Protein AF-A0A1V4MQP9-F1 (afdb_monomer_lite)

Secondary structure (DSSP, 8-state):
-HHHHHHHHHHHHHHHHHHHH-HHHHHHHHHHHHHS-HHHHHHHHHHHHHHHHHHHHHHH-

pLDDT: mean 89.79, std 7.34,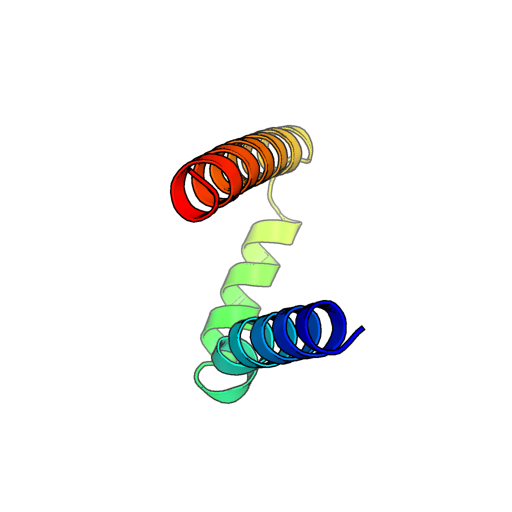 range [54.88, 96.5]

Radius of gyration: 14.9 Å; chains: 1; bounding box: 32×25×39 Å

Structure (mmCIF, N/CA/C/O backbone):
data_AF-A0A1V4MQP9-F1
#
_entry.id   AF-A0A1V4MQP9-F1
#
loop_
_atom_site.group_PDB
_atom_site.id
_atom_site.type_symbol
_atom_site.label_atom_id
_atom_site.label_alt_id
_atom_site.label_comp_id
_atom_site.label_asym_id
_atom_site.label_entity_id
_atom_site.label_seq_id
_atom_site.pdbx_PDB_ins_code
_atom_site.Cartn_x
_atom_site.Cartn_y
_atom_site.Cartn_z
_atom_site.occupancy
_atom_site.B_iso_or_equiv
_atom_site.auth_seq_id
_atom_site.auth_comp_id
_atom_site.auth_asym_id
_atom_site.auth_atom_id
_atom_site.pdbx_PDB_model_num
ATOM 1 N N . MET A 1 1 ? -3.177 3.321 24.086 1.00 60.28 1 MET A N 1
ATOM 2 C CA . MET A 1 1 ? -1.776 3.174 23.618 1.00 60.28 1 MET A CA 1
ATOM 3 C C . MET A 1 1 ? -1.467 1.792 23.043 1.00 60.28 1 MET A C 1
ATOM 5 O O . MET A 1 1 ? -0.886 1.745 21.970 1.00 60.28 1 MET A O 1
ATOM 9 N N . LYS A 1 2 ? -1.893 0.683 23.675 1.00 71.50 2 LYS A N 1
ATOM 10 C CA . LYS A 1 2 ? -1.631 -0.687 23.176 1.00 71.50 2 LYS A CA 1
ATOM 11 C C . LYS A 1 2 ? -2.124 -0.938 21.737 1.00 71.50 2 LYS A C 1
ATOM 13 O O . LYS A 1 2 ? -1.359 -1.402 20.909 1.00 71.50 2 LYS A O 1
ATOM 18 N N . LEU A 1 3 ? -3.359 -0.533 21.427 1.00 79.62 3 LEU A N 1
ATOM 19 C CA . LEU A 1 3 ? -3.977 -0.717 20.102 1.00 79.62 3 LEU A CA 1
ATOM 20 C C . LEU A 1 3 ? -3.238 0.021 18.974 1.00 79.62 3 LEU A C 1
ATOM 22 O O . LEU A 1 3 ? -3.092 -0.508 17.880 1.00 79.62 3 LEU A O 1
ATOM 26 N N . LEU A 1 4 ? -2.726 1.220 19.261 1.00 82.81 4 LEU A N 1
ATOM 27 C CA . LEU A 1 4 ? -2.025 2.053 18.282 1.00 82.81 4 LEU A CA 1
ATOM 28 C C . LEU A 1 4 ? -0.682 1.414 17.891 1.00 82.81 4 LEU A C 1
ATOM 30 O O . LEU A 1 4 ? -0.389 1.278 16.707 1.00 82.81 4 LEU A O 1
ATOM 34 N N . LEU A 1 5 ? 0.078 0.924 18.880 1.00 87.12 5 LEU A N 1
ATOM 35 C CA . LEU A 1 5 ? 1.307 0.163 18.633 1.00 87.12 5 LEU A CA 1
ATOM 36 C C . LEU A 1 5 ? 1.040 -1.144 17.873 1.00 87.12 5 LEU A C 1
ATOM 38 O O . LEU A 1 5 ? 1.782 -1.467 16.951 1.00 87.12 5 LEU A O 1
ATOM 42 N N . SER A 1 6 ? -0.018 -1.881 18.227 1.00 88.50 6 SER A N 1
ATOM 43 C CA . SER A 1 6 ? -0.370 -3.132 17.544 1.00 88.50 6 SER A CA 1
ATOM 44 C C . SER A 1 6 ? -0.745 -2.919 16.077 1.00 88.50 6 SER A C 1
ATOM 46 O O . SER A 1 6 ? -0.294 -3.681 15.227 1.00 88.50 6 SER A O 1
ATOM 48 N N . VAL A 1 7 ? -1.521 -1.876 15.761 1.00 89.69 7 VAL A N 1
ATOM 49 C CA . VAL A 1 7 ? -1.900 -1.557 14.375 1.00 89.69 7 VAL A CA 1
ATOM 50 C C . VAL A 1 7 ? -0.679 -1.133 13.559 1.00 89.69 7 VAL A C 1
ATOM 52 O O . VAL A 1 7 ? -0.500 -1.625 12.450 1.00 89.69 7 VAL A O 1
ATOM 55 N N . ILE A 1 8 ? 0.202 -0.295 14.117 1.00 90.81 8 ILE A N 1
ATOM 56 C CA . ILE A 1 8 ? 1.459 0.080 13.450 1.00 90.81 8 ILE A CA 1
ATOM 57 C C . ILE A 1 8 ? 2.324 -1.161 13.192 1.00 90.81 8 ILE A C 1
ATOM 59 O O . ILE A 1 8 ? 2.813 -1.344 12.080 1.00 90.81 8 ILE A O 1
ATOM 63 N N . GLY A 1 9 ? 2.480 -2.039 14.188 1.00 91.81 9 GLY A N 1
ATOM 64 C CA . GLY A 1 9 ? 3.250 -3.275 14.041 1.00 91.81 9 GLY A CA 1
ATOM 65 C C . GLY A 1 9 ? 2.685 -4.199 12.960 1.00 91.81 9 GLY A C 1
ATOM 66 O O . GLY A 1 9 ? 3.438 -4.721 12.143 1.00 91.81 9 GLY A O 1
ATOM 67 N N . LEU A 1 10 ? 1.361 -4.353 12.905 1.00 92.38 10 LEU A N 1
ATOM 68 C CA . LEU A 1 10 ? 0.698 -5.159 11.883 1.00 92.38 10 LEU A CA 1
ATOM 69 C C . LEU A 1 10 ? 0.895 -4.579 10.476 1.00 92.38 10 LEU A C 1
ATOM 71 O O . LEU A 1 10 ? 1.207 -5.332 9.557 1.00 92.38 10 LEU A O 1
ATOM 75 N N . ILE A 1 11 ? 0.772 -3.256 10.311 1.00 93.06 11 ILE A N 1
ATOM 76 C CA . ILE A 1 11 ? 1.017 -2.579 9.028 1.00 93.06 11 ILE A CA 1
ATOM 77 C C . ILE A 1 11 ? 2.457 -2.818 8.564 1.00 93.06 11 ILE A C 1
ATOM 79 O O . ILE A 1 11 ? 2.663 -3.149 7.403 1.00 93.06 11 ILE A O 1
ATOM 83 N N . LEU A 1 12 ? 3.446 -2.730 9.461 1.00 92.81 12 LEU A N 1
ATOM 84 C CA . LEU A 1 12 ? 4.850 -2.992 9.123 1.00 92.81 12 LEU A CA 1
ATOM 85 C C . LEU A 1 12 ? 5.097 -4.440 8.685 1.00 92.81 12 LEU A C 1
ATOM 87 O O . LEU A 1 12 ? 5.861 -4.668 7.750 1.00 92.81 12 LEU A O 1
ATOM 91 N N . ILE A 1 13 ? 4.453 -5.418 9.329 1.00 94.12 13 ILE A N 1
ATOM 92 C CA . ILE A 1 13 ? 4.556 -6.830 8.929 1.00 94.12 13 ILE A CA 1
ATOM 93 C C . ILE A 1 13 ? 3.925 -7.038 7.548 1.00 94.12 13 ILE A C 1
ATOM 95 O O . ILE A 1 13 ? 4.540 -7.665 6.687 1.00 94.12 13 ILE A O 1
ATOM 99 N N . ILE A 1 14 ? 2.720 -6.505 7.327 1.00 93.00 14 ILE A N 1
ATOM 100 C CA . ILE A 1 14 ? 2.001 -6.646 6.054 1.00 93.00 14 ILE A CA 1
ATOM 101 C C . ILE A 1 14 ? 2.770 -5.971 4.919 1.00 93.00 14 ILE A C 1
ATOM 103 O O . ILE A 1 14 ? 2.950 -6.586 3.873 1.00 93.00 14 ILE A O 1
ATOM 107 N N . GLU A 1 15 ? 3.263 -4.751 5.131 1.00 90.62 15 GLU A N 1
ATOM 108 C CA . GLU A 1 15 ? 4.086 -4.045 4.149 1.00 90.62 15 GLU A CA 1
ATOM 109 C C . GLU A 1 15 ? 5.410 -4.772 3.910 1.00 90.62 15 GLU A C 1
ATOM 111 O O . GLU A 1 15 ? 5.809 -4.920 2.764 1.00 90.62 15 GLU A O 1
ATOM 116 N N . GLY A 1 16 ? 6.075 -5.283 4.952 1.00 90.75 16 GLY A N 1
ATOM 117 C CA . GLY A 1 16 ? 7.370 -5.965 4.855 1.00 90.75 16 GLY A CA 1
ATOM 118 C C . GLY A 1 16 ? 7.328 -7.339 4.176 1.00 90.75 16 GLY A C 1
ATOM 119 O O . GLY A 1 16 ? 8.306 -7.745 3.543 1.00 90.75 16 GLY A O 1
ATOM 120 N N . LEU A 1 17 ? 6.204 -8.054 4.272 1.00 93.25 17 LEU A N 1
ATOM 121 C CA . LEU A 1 17 ? 6.044 -9.412 3.744 1.00 93.25 17 LEU A CA 1
ATOM 122 C C . LEU A 1 17 ? 6.317 -9.510 2.232 1.00 93.25 17 LEU A C 1
ATOM 124 O O . LEU A 1 17 ? 7.140 -10.346 1.849 1.00 93.25 17 LEU A O 1
ATOM 128 N N . PRO A 1 18 ? 5.707 -8.685 1.359 1.00 89.31 18 PRO A N 1
ATOM 129 C CA . PRO A 1 18 ? 6.015 -8.678 -0.068 1.00 89.31 18 PRO A CA 1
ATOM 130 C C . PRO A 1 18 ? 7.490 -8.405 -0.384 1.00 89.31 18 PRO A C 1
ATOM 132 O O . PRO A 1 18 ? 8.044 -9.059 -1.269 1.00 89.31 18 PRO A O 1
ATOM 135 N N . TYR A 1 19 ? 8.145 -7.490 0.346 1.00 88.88 19 TYR A N 1
ATOM 136 C CA . TYR A 1 19 ? 9.573 -7.201 0.147 1.00 88.88 19 TYR A CA 1
ATOM 137 C C . TYR A 1 19 ? 10.458 -8.396 0.514 1.00 88.88 19 TYR A C 1
ATOM 139 O O . TYR A 1 19 ? 11.453 -8.642 -0.164 1.00 88.88 19 TYR A O 1
ATOM 147 N N . PHE A 1 20 ? 10.095 -9.142 1.561 1.00 92.31 20 PHE A N 1
ATOM 148 C CA . PHE A 1 20 ? 10.848 -10.312 2.010 1.00 92.31 20 PHE A CA 1
ATOM 149 C C . PHE A 1 20 ? 10.611 -11.545 1.128 1.00 92.31 20 PHE A C 1
ATOM 151 O O . PHE A 1 20 ? 11.552 -12.241 0.761 1.00 92.31 20 PHE A O 1
ATOM 158 N N . THR A 1 21 ? 9.353 -11.816 0.779 1.00 93.31 21 THR A N 1
ATOM 159 C CA . THR A 1 21 ? 8.950 -13.045 0.073 1.00 93.31 21 THR A CA 1
ATOM 160 C C . THR A 1 21 ? 9.127 -12.966 -1.441 1.00 93.31 21 THR A C 1
ATOM 162 O O . THR A 1 21 ? 9.480 -13.967 -2.060 1.00 93.31 21 THR A O 1
ATOM 165 N N . PHE A 1 22 ? 8.913 -11.795 -2.053 1.00 92.69 22 PHE A N 1
ATOM 166 C CA . PHE A 1 22 ? 8.936 -11.629 -3.511 1.00 92.69 22 PHE A CA 1
ATOM 167 C C . PHE A 1 22 ? 9.650 -10.332 -3.945 1.00 92.69 22 PHE A C 1
ATOM 169 O O . PHE A 1 22 ? 9.039 -9.469 -4.593 1.00 92.69 22 PHE A O 1
ATOM 176 N N . PRO A 1 23 ? 10.961 -10.193 -3.663 1.00 90.00 23 PRO A N 1
ATOM 177 C CA . PRO A 1 23 ? 11.704 -8.956 -3.912 1.00 90.00 23 PRO A CA 1
ATOM 178 C C . PRO A 1 23 ? 11.727 -8.553 -5.394 1.00 90.00 23 PRO A C 1
ATOM 180 O O . PRO A 1 23 ? 11.579 -7.375 -5.722 1.00 90.00 23 PRO A O 1
ATOM 183 N N . ASP A 1 24 ? 11.856 -9.509 -6.316 1.00 92.12 24 ASP A N 1
ATOM 184 C CA . ASP A 1 24 ? 11.932 -9.208 -7.753 1.00 92.12 24 ASP A CA 1
ATOM 185 C C . ASP A 1 24 ? 10.589 -8.756 -8.338 1.00 92.12 24 ASP A C 1
ATOM 187 O O . ASP A 1 24 ? 10.540 -7.890 -9.214 1.00 92.12 24 ASP A O 1
ATOM 191 N N . ARG A 1 25 ? 9.473 -9.279 -7.816 1.00 90.38 25 ARG A N 1
ATOM 192 C CA . ARG A 1 25 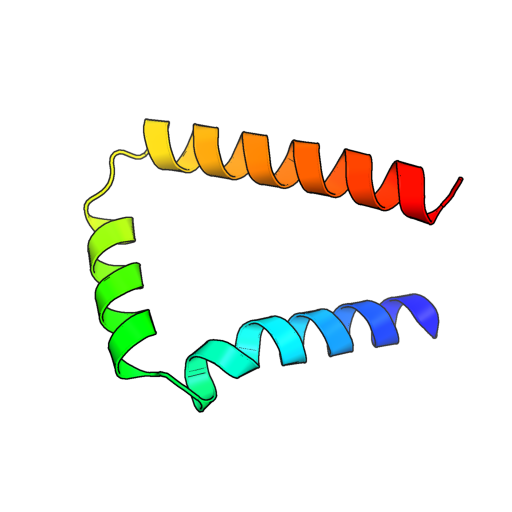? 8.127 -8.869 -8.244 1.00 90.38 25 ARG A CA 1
ATOM 193 C C . ARG A 1 25 ? 7.822 -7.444 -7.797 1.00 90.38 25 ARG A C 1
ATOM 195 O O . ARG A 1 25 ? 7.305 -6.663 -8.595 1.00 90.38 25 ARG A O 1
ATOM 202 N N . ILE A 1 26 ? 8.200 -7.094 -6.566 1.00 92.44 26 ILE A N 1
ATOM 203 C CA . ILE A 1 26 ? 8.061 -5.736 -6.030 1.00 92.44 26 ILE A CA 1
ATOM 204 C C . ILE A 1 26 ? 8.864 -4.729 -6.857 1.00 92.44 26 ILE A C 1
ATOM 206 O O . ILE A 1 26 ? 8.322 -3.690 -7.228 1.00 92.44 26 ILE A O 1
ATOM 210 N N . LYS A 1 27 ? 10.114 -5.039 -7.226 1.00 89.94 27 LYS A N 1
ATOM 211 C CA . LYS A 1 27 ? 10.937 -4.152 -8.070 1.00 89.94 27 LYS A CA 1
ATOM 212 C C . LYS A 1 27 ? 10.271 -3.846 -9.415 1.00 89.94 27 LYS A C 1
ATOM 214 O O . LYS A 1 27 ? 10.214 -2.688 -9.821 1.00 89.94 27 LYS A O 1
ATOM 219 N N . ILE A 1 28 ? 9.722 -4.865 -10.083 1.00 92.56 28 ILE A N 1
ATOM 220 C CA . ILE A 1 28 ? 8.996 -4.690 -11.352 1.00 92.56 28 ILE A CA 1
ATOM 221 C C . ILE A 1 28 ? 7.735 -3.843 -11.144 1.00 92.56 28 ILE A C 1
ATOM 223 O O . ILE A 1 28 ? 7.417 -2.988 -11.971 1.00 92.56 28 ILE A O 1
ATOM 227 N N . TYR A 1 29 ? 7.010 -4.067 -10.048 1.00 90.06 29 TYR A N 1
ATOM 228 C CA . TYR A 1 29 ? 5.806 -3.305 -9.730 1.00 90.06 29 TYR A CA 1
ATOM 229 C C . TYR A 1 29 ? 6.123 -1.825 -9.484 1.00 90.06 29 TYR A C 1
ATOM 231 O O . TYR A 1 29 ? 5.490 -0.956 -10.078 1.00 90.06 29 TYR A O 1
ATOM 239 N N . LEU A 1 30 ? 7.162 -1.532 -8.699 1.00 90.44 30 LEU A N 1
ATOM 240 C CA . LEU A 1 30 ? 7.635 -0.171 -8.438 1.00 90.44 30 LEU A CA 1
ATOM 241 C C . LEU A 1 30 ? 8.084 0.539 -9.721 1.00 90.44 30 LEU A C 1
ATOM 243 O O . LEU A 1 30 ? 7.720 1.693 -9.934 1.00 90.44 30 LEU A O 1
ATOM 247 N N . ALA A 1 31 ? 8.792 -0.154 -10.617 1.00 93.31 31 ALA A N 1
ATOM 248 C CA . ALA A 1 31 ? 9.171 0.405 -11.915 1.00 93.31 31 ALA A CA 1
ATOM 249 C C . ALA A 1 31 ? 7.943 0.816 -12.751 1.00 93.31 31 ALA A C 1
ATOM 251 O O . ALA A 1 31 ? 7.942 1.872 -13.383 1.00 93.31 31 ALA A O 1
ATOM 252 N N . LYS A 1 32 ? 6.857 0.032 -12.704 1.00 90.12 32 LYS A N 1
ATOM 253 C CA . LYS A 1 32 ? 5.588 0.410 -13.345 1.00 90.12 32 LYS A CA 1
ATOM 254 C C . LYS A 1 32 ? 4.954 1.626 -12.676 1.00 90.12 32 LYS A C 1
ATOM 256 O O . LYS A 1 32 ? 4.522 2.525 -13.384 1.00 90.12 32 LYS A O 1
ATOM 261 N N . VAL A 1 33 ? 4.944 1.696 -11.346 1.00 91.12 33 VAL A N 1
ATOM 262 C CA . VAL A 1 33 ? 4.383 2.840 -10.604 1.00 91.12 33 VAL A CA 1
ATOM 263 C C . VAL A 1 33 ? 5.092 4.150 -10.963 1.00 91.12 33 VAL A C 1
ATOM 265 O O . VAL A 1 33 ? 4.427 5.161 -11.153 1.00 91.12 33 VAL A O 1
ATOM 268 N N . ILE A 1 34 ? 6.417 4.130 -11.134 1.00 90.81 34 ILE A N 1
ATOM 269 C CA . ILE A 1 34 ? 7.203 5.319 -11.511 1.00 90.81 34 ILE A CA 1
ATOM 270 C C . ILE A 1 34 ? 6.843 5.829 -12.917 1.00 90.81 34 ILE A C 1
ATOM 272 O O . ILE A 1 34 ? 6.910 7.027 -13.175 1.00 90.81 34 ILE A O 1
ATOM 276 N N . THR A 1 35 ? 6.447 4.937 -13.827 1.00 92.25 35 THR A N 1
ATOM 277 C CA . THR A 1 35 ? 6.080 5.301 -15.210 1.00 92.25 35 THR A CA 1
ATOM 278 C C . THR A 1 35 ? 4.612 5.702 -15.371 1.00 92.25 35 THR A C 1
ATOM 280 O O . THR A 1 35 ? 4.219 6.184 -16.433 1.00 92.25 35 THR A O 1
ATOM 283 N N . MET A 1 36 ? 3.785 5.527 -14.337 1.00 91.25 36 MET A N 1
ATOM 284 C CA . MET A 1 36 ? 2.372 5.893 -14.382 1.00 91.25 36 MET A CA 1
ATOM 285 C C . MET A 1 36 ? 2.169 7.412 -14.229 1.00 91.25 36 MET A C 1
ATOM 287 O O . MET A 1 36 ? 2.857 8.059 -13.438 1.00 91.25 36 MET A O 1
ATOM 291 N N . PRO A 1 37 ? 1.169 8.000 -14.913 1.00 91.12 37 PRO A N 1
ATOM 292 C CA . PRO A 1 37 ? 0.827 9.406 -14.738 1.00 91.12 37 PRO A CA 1
ATOM 293 C C . PRO A 1 37 ? 0.391 9.719 -13.303 1.00 91.12 37 PRO A C 1
ATOM 295 O O . PRO A 1 37 ? -0.401 8.985 -12.704 1.00 91.12 37 PRO A O 1
ATOM 298 N N . SER A 1 38 ? 0.810 10.876 -12.785 1.00 91.94 38 SER A N 1
ATOM 299 C CA . SER A 1 38 ? 0.470 11.336 -11.431 1.00 91.94 38 SER A CA 1
ATOM 300 C C . SER A 1 38 ? -1.041 11.396 -11.171 1.00 91.94 38 SER A C 1
ATOM 302 O O . SER A 1 38 ? -1.483 11.154 -10.050 1.00 91.94 38 SER A O 1
ATOM 304 N N . SER A 1 39 ? -1.851 11.686 -12.195 1.00 92.00 39 SER A N 1
ATOM 305 C CA . SER A 1 39 ? -3.318 11.694 -12.093 1.00 92.00 39 SER A CA 1
ATOM 306 C C . SER A 1 39 ? -3.882 10.309 -11.772 1.00 92.00 39 SER A C 1
ATOM 308 O O . SER A 1 39 ? -4.747 10.184 -10.909 1.00 92.00 39 SER A O 1
ATOM 310 N N . THR A 1 40 ? -3.350 9.261 -12.404 1.00 91.88 40 THR A N 1
ATOM 311 C CA . THR A 1 40 ? -3.762 7.875 -12.158 1.00 91.88 40 THR A CA 1
ATOM 312 C C . THR A 1 40 ? -3.370 7.438 -10.749 1.00 91.88 40 THR A C 1
ATOM 314 O O . THR A 1 40 ? -4.205 6.890 -10.033 1.00 91.88 40 THR A O 1
ATOM 317 N N . LEU A 1 41 ? -2.148 7.759 -10.302 1.00 92.44 41 LEU A N 1
ATOM 318 C CA . LEU A 1 41 ? -1.714 7.491 -8.924 1.00 92.44 41 LEU A CA 1
ATOM 319 C C . LEU A 1 41 ? -2.621 8.172 -7.894 1.00 92.44 41 LEU A C 1
ATOM 321 O O . LEU A 1 41 ? -2.977 7.558 -6.891 1.00 92.44 41 LEU A O 1
ATOM 325 N N . ARG A 1 42 ? -3.025 9.424 -8.143 1.00 93.62 42 ARG A N 1
ATOM 326 C CA . ARG A 1 42 ? -3.938 10.161 -7.256 1.00 93.62 42 ARG A CA 1
ATOM 327 C C . ARG A 1 42 ? -5.313 9.510 -7.169 1.00 93.62 42 ARG A C 1
ATOM 329 O O . ARG A 1 42 ? -5.849 9.416 -6.072 1.00 93.62 42 ARG A O 1
ATOM 336 N N . ILE A 1 43 ? -5.869 9.048 -8.289 1.00 95.75 43 ILE A N 1
ATOM 337 C CA . ILE A 1 43 ? -7.173 8.368 -8.302 1.00 95.75 43 ILE A CA 1
ATOM 338 C C . ILE A 1 43 ? -7.090 7.038 -7.549 1.00 95.75 43 ILE A C 1
ATOM 340 O O . ILE A 1 43 ? -7.948 6.761 -6.716 1.00 95.75 43 ILE A O 1
ATOM 344 N N . ILE A 1 44 ? -6.040 6.246 -7.789 1.00 94.12 44 ILE A N 1
ATOM 345 C CA . ILE A 1 44 ? -5.820 4.981 -7.074 1.00 94.12 44 ILE A CA 1
ATOM 346 C C . ILE A 1 44 ? -5.659 5.238 -5.571 1.00 94.12 44 ILE A C 1
ATOM 348 O O . ILE A 1 44 ? -6.278 4.546 -4.767 1.00 94.12 44 ILE A O 1
ATOM 352 N N . GLY A 1 45 ? -4.881 6.254 -5.188 1.00 92.38 45 GLY A N 1
ATOM 353 C CA . GLY A 1 45 ? -4.703 6.647 -3.790 1.00 92.38 45 GLY A CA 1
ATOM 354 C C . GLY A 1 45 ? -5.996 7.139 -3.136 1.00 92.38 45 GLY A C 1
ATOM 355 O O . GLY A 1 45 ? -6.287 6.794 -1.996 1.00 92.38 45 GLY A O 1
ATOM 356 N N . LEU A 1 46 ? -6.820 7.903 -3.855 1.00 95.88 46 LEU A N 1
ATOM 357 C CA . LEU A 1 46 ? -8.121 8.331 -3.346 1.00 95.88 46 LEU A CA 1
ATOM 358 C C . LEU A 1 46 ? -9.057 7.133 -3.145 1.00 95.88 46 LEU A C 1
ATOM 360 O O . LEU A 1 46 ? -9.702 7.022 -2.104 1.00 95.88 46 LEU A O 1
ATOM 364 N N . ALA A 1 47 ? -9.104 6.218 -4.115 1.00 95.94 47 ALA A N 1
ATOM 365 C CA . ALA A 1 47 ? -9.904 5.004 -4.021 1.00 95.94 47 ALA A CA 1
ATOM 366 C C . ALA A 1 47 ? -9.459 4.122 -2.844 1.00 95.94 47 ALA A C 1
ATOM 368 O O . ALA A 1 47 ? -10.308 3.639 -2.097 1.00 95.94 47 ALA A O 1
ATOM 369 N N . SER A 1 48 ? -8.149 3.958 -2.624 1.00 93.62 48 SER A N 1
ATOM 370 C CA . SER A 1 48 ? -7.630 3.170 -1.501 1.00 93.62 48 SER A CA 1
ATOM 371 C C . SER A 1 48 ? -7.963 3.797 -0.146 1.00 93.62 48 SER A C 1
ATOM 373 O O . SER A 1 48 ? -8.369 3.076 0.765 1.00 93.62 48 SER A O 1
ATOM 375 N N . ILE A 1 49 ? -7.888 5.128 -0.022 1.00 94.94 49 ILE A N 1
ATOM 376 C CA . ILE A 1 49 ? -8.318 5.850 1.183 1.00 94.94 49 ILE A CA 1
ATOM 377 C C . ILE A 1 49 ? -9.809 5.621 1.440 1.00 94.94 49 ILE A C 1
ATOM 379 O O . ILE A 1 49 ? -10.182 5.260 2.554 1.00 94.94 49 ILE A O 1
ATOM 383 N N . MET A 1 50 ? -10.661 5.784 0.424 1.00 96.50 50 MET A N 1
ATOM 384 C CA . MET A 1 50 ? -12.109 5.595 0.567 1.00 96.50 50 MET A CA 1
ATOM 385 C C . MET A 1 50 ? -12.460 4.170 1.001 1.00 96.50 50 MET A C 1
ATOM 387 O O . MET A 1 50 ? -13.254 3.987 1.923 1.00 96.50 50 MET A O 1
ATOM 391 N N . ILE A 1 51 ? -11.828 3.162 0.394 1.00 95.38 51 ILE A N 1
ATOM 392 C CA . ILE A 1 51 ? -11.990 1.759 0.792 1.00 95.38 51 ILE A CA 1
ATOM 393 C C . ILE A 1 51 ? -11.527 1.556 2.239 1.00 95.38 51 ILE A C 1
ATOM 395 O O . ILE A 1 51 ? -12.233 0.923 3.020 1.00 95.38 51 ILE A O 1
ATOM 399 N N . GLY A 1 52 ? -10.383 2.129 2.621 1.00 90.38 52 GLY A N 1
ATOM 400 C CA . GLY A 1 52 ? -9.873 2.071 3.991 1.00 90.38 52 GLY A CA 1
ATOM 401 C C . GLY A 1 52 ? -10.850 2.664 5.008 1.00 90.38 52 GLY A C 1
ATOM 402 O O . GLY A 1 52 ? -11.106 2.050 6.041 1.00 90.38 52 GLY A O 1
ATOM 403 N N . VAL A 1 53 ? -11.458 3.812 4.699 1.00 93.88 53 VAL A N 1
ATOM 404 C CA . VAL A 1 53 ? -12.483 4.441 5.548 1.00 93.88 53 VAL A CA 1
ATOM 405 C C . VAL A 1 53 ? -13.708 3.539 5.694 1.00 93.88 53 VAL A C 1
ATOM 407 O O . VAL A 1 53 ? -14.179 3.342 6.812 1.00 93.88 53 VAL A O 1
ATOM 410 N N . VAL A 1 54 ? -14.198 2.948 4.599 1.00 93.69 54 VAL A N 1
ATOM 411 C CA . VAL A 1 54 ? -15.344 2.022 4.629 1.00 93.69 54 VAL A CA 1
ATOM 412 C C . VAL A 1 54 ? -15.0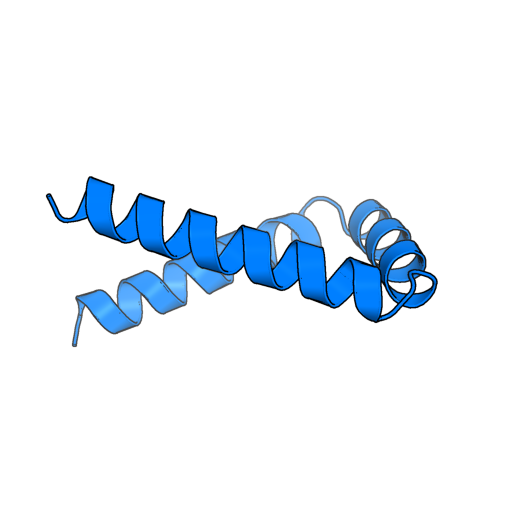29 0.774 5.457 1.00 93.69 54 VAL A C 1
ATOM 414 O O . VAL A 1 54 ? -15.844 0.372 6.282 1.00 93.69 54 VAL A O 1
ATOM 417 N N . LEU A 1 55 ? -13.842 0.186 5.298 1.00 89.44 55 LEU A N 1
ATOM 418 C CA . LEU A 1 55 ? -13.417 -0.983 6.073 1.00 89.44 55 LEU A CA 1
ATOM 419 C C . LEU A 1 55 ? -13.299 -0.674 7.567 1.00 89.44 55 LEU A C 1
ATOM 421 O O . LEU A 1 55 ? -13.761 -1.463 8.387 1.00 89.44 55 LEU A O 1
ATOM 425 N N . VAL A 1 56 ? -12.722 0.475 7.930 1.00 89.38 56 VAL A N 1
ATOM 426 C CA . VAL A 1 56 ? -12.652 0.916 9.331 1.00 89.38 56 VAL A CA 1
ATOM 427 C C . VAL A 1 56 ? -14.050 1.168 9.890 1.00 89.38 56 VAL A C 1
ATOM 429 O O . VAL A 1 56 ? -14.303 0.829 11.043 1.00 89.38 56 VAL A O 1
ATOM 432 N N . TYR A 1 57 ? -14.959 1.735 9.093 1.00 91.88 57 TYR A N 1
ATOM 433 C CA . TYR A 1 57 ? -16.343 1.958 9.501 1.00 91.88 57 TYR A CA 1
ATOM 434 C C . TYR A 1 57 ? -17.074 0.636 9.765 1.00 91.88 57 TYR A C 1
ATOM 436 O O . TYR A 1 57 ? -17.661 0.486 10.830 1.00 91.88 57 TYR A O 1
ATOM 444 N N . ILE A 1 58 ? -16.968 -0.342 8.858 1.00 91.62 58 ILE A N 1
ATOM 445 C CA . ILE A 1 58 ? -17.581 -1.672 9.018 1.00 91.62 58 ILE A CA 1
ATOM 446 C C . ILE A 1 58 ? -16.956 -2.442 10.183 1.00 91.62 58 ILE A C 1
ATOM 448 O O . ILE A 1 58 ? -17.676 -3.044 10.961 1.00 91.62 58 ILE A O 1
ATOM 452 N N . GLY A 1 59 ? -15.629 -2.431 10.324 1.00 82.44 59 GLY A N 1
ATOM 453 C CA . GLY A 1 59 ? -14.946 -3.151 11.404 1.00 82.44 59 GLY A CA 1
ATOM 454 C C . GLY A 1 59 ? -15.121 -2.520 12.790 1.00 82.44 59 GLY A C 1
ATOM 455 O O . GLY A 1 59 ? -14.757 -3.139 13.788 1.00 82.44 59 GLY A O 1
ATOM 456 N N . ARG A 1 60 ? -15.625 -1.280 12.856 1.00 76.81 60 ARG A N 1
ATOM 457 C CA . ARG A 1 60 ? -15.948 -0.572 14.102 1.00 76.81 60 ARG A CA 1
ATOM 458 C C . ARG A 1 60 ? -17.448 -0.585 14.431 1.00 76.81 60 ARG A C 1
ATOM 460 O O . ARG A 1 60 ? -17.774 -0.340 15.593 1.00 76.81 60 ARG A O 1
ATOM 467 N N . ALA A 1 61 ? -18.316 -0.793 13.439 1.00 54.88 61 ALA A N 1
ATOM 468 C CA . ALA A 1 61 ? -19.757 -0.990 13.614 1.00 54.88 61 ALA A CA 1
ATOM 469 C C . ALA A 1 61 ? -20.049 -2.356 14.252 1.00 54.88 61 ALA A C 1
ATOM 471 O O . ALA A 1 61 ? -20.997 -2.407 15.066 1.00 54.88 61 ALA A O 1
#

Foldseek 3Di:
DVVVVVVVVVVCCVVVVCCVPPVPVVVVVVVVVVVDDPVVVVVVVVVVVVVVVVVVVVVVD

Sequence (61 aa):
MKLLLSVIGLILIIEGLPYFTFPDRIKIYLAKVITMPSSTLRIIGLASIMIGVVLVYIGRA

=== Feature glossary ===
A reading guide for the features in this record.

Start from the sequence.

  · Sequence gives the chain of amino acids in standard one-lette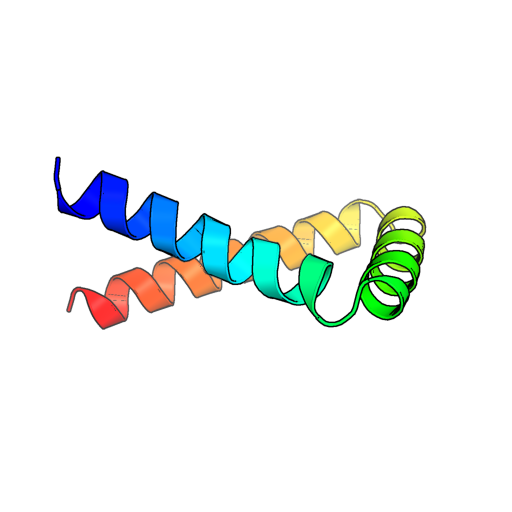r code (A=alanine, C=cysteine, …, Y=tyrosine), read N→C. It is the only feature that is directly encoded by the gene; all structural features are derived from the folded form of this sequence.

Fold it, and you get atomic coordinates and the backbone conformation that goes with them.

  · Structure coordinates are given as an mmCIF _atom_site loop: one row per atom with element, residue name, chain id, sequence number, and x/y/z pos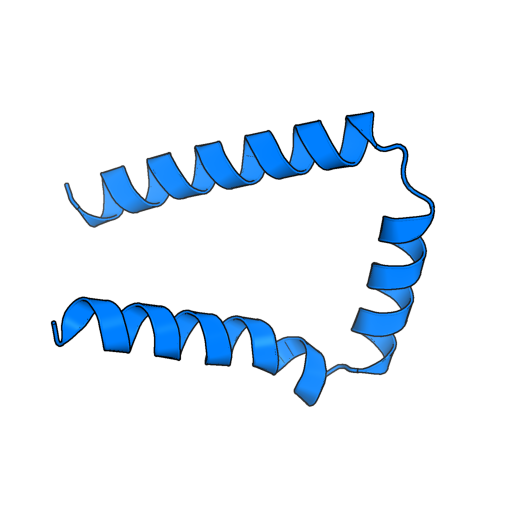ition in Å. Only the four main-chain atoms per residue are included here; side chains are omitted to keep the record compact.

  · Backbone dihedral angles. Every residue except chain termini has a φ (preceding-C → N → Cα → C) and a ψ (N → Cα → C → next-N). They are reported in degrees following the IUPAC sign convention. Secondary structure is essentially a statement about which (φ, ψ) basin each residue occupies.

  · Eight-state secondary structure (DSSP): H is the canonical α-helix, G the tighter 3₁₀-helix, I the wider π-helix; E/B are β-structure, T and S are turns and bends, and '-' is everything else. DSSP derives these from the pattern of main-chain N–H···O=C hydrogen bonds, not from the sequence.

  · SS3 is a coarse helix/strand/coil call (letters a/b/c) made by the P-SEA algorithm from inter-Cα distances and dihedrals. It is less detailed than DSSP but needs only Cα positions.

Summarize the fold with a handful of shape descriptors and a per-residue structural alphabet.

  · Radius of gyration (Rg) is the root-mean-square distance of Cα atoms from their centroid — a single number for overall size and compactness. A globular domain of N residues has Rg ≈ 2.2·N^0.38 Å; an extended or disordered chain has a much larger Rg. The Cα contact count is the number of residue pairs whose Cα atoms are within 8 Å and are more than four positions apart in sequence — a standard proxy for tertiary packing density. The bounding box is the smallest axis-aligned box enclosing all Cα atoms.

  · 3Di is Foldseek's structural alphabet. Each residue is assigned one of twenty discrete states based on how its Cα sits relative to its spatial (not sequential) neighbors. Aligning 3Di strings finds structural homologs roughly as well as full 3D superposition, but orders of magnitude faster.

  · Solvent-accessible surface area (SASA) is the area in Å² traced out by the centre of a 1.4 Å probe sphere (a water molecule) rolled over the protein's van der Waals surface (Shrake–Rupley / Lee–Richards construction). Buried residues have near-zero SASA; fully exposed residues can exceed 200 Å². The total SASA scales roughly with the number of surface residues.

Ask how reliable the model is.

  · For AlphaFold models, the B-factor field carries pLDDT — the model's own estimate of local accuracy on a 0–100 scale. Regions with pLDDT<50 should be treated as essentially unmodeled; they often correspond to intrinsically disordered segments.

  · For experimental (PDB) structures, the B-factor (temperature factor) quantifies the positional spread of each atom in the crystal — a combination of thermal vibration and static disorder — in units of Å². High B-factors mark flexible loops or poorly resolved regions; low B-factors mark the rigid, well-ordered core.

  · Predicted Aligned Error (PAE) is an AlphaFold confidence matrix: entry (i, j) is the expected error in the position of residue j, in ångströms, when the prediction is superimposed on the true structure at residue i. Low PAE within a block of residues means that block is internally rigid and well-predicted; high PAE between two blocks means their relative placement is uncertain even if each block individually is confident.

Place it in context: what it resembles, what it is annotated as, and how it looks.

  · Structural nearest neighbors (via Foldseek easy-search vs the PDB). Reported per hit: target PDB id, E-value, and alignment TM-score. A TM-score above ~0.5 is the conventional threshold for 'same fold'.

  · Functional annotations link the protein to curated databases. InterPro entries identify conserved domains and families by matching the sequence against member-database signatures (Pfam, PROSITE, CDD, …). Gene Ontology (GO) terms describe molecular function, biological process, and cellular component in a controlled vocabulary. CATH places the structure in a hierarchical fold classification (Class/Architecture/Topology/Homologous-superfamily). The organism is the source species.

  · The contact map is a binary N×N matrix image: pixel (i, j) is dark where Cα_i and Cα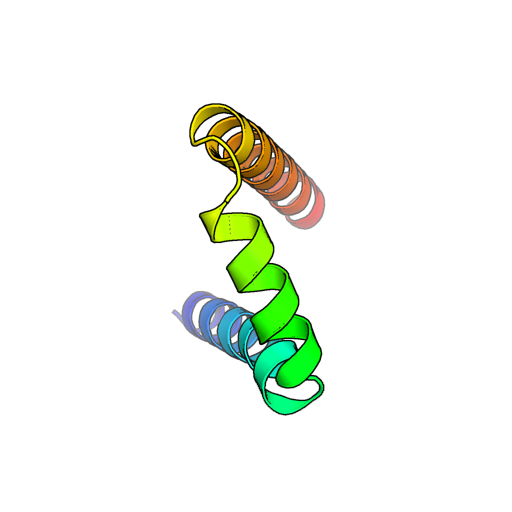_j are within 8 Å and |i−j|>4. Because the |i−j|>4 filter removes local helical contacts, off-diagonal stripes parallel to the main diagonal indicate parallel β-sheets; stripes perpendicular to it indicate antiparallel β-sheets. The Ramachandran plot scatters every residue's (φ, ψ) pair against the sterically allowed regions. The PAE heatmap renders the predicted-aligned-error matrix.

  · Six rendered views show the 3D structure from the faces of a cube — i.e. along ±x, ±y, ±z. Rendering representation is drawn randomly per protein from cartoon (secondary-structure ribbons), sticks (backbone bonds), or molecular surface; coloring is either N→C rainbow (blue at the N-terminus through red at the C-terminus) or one color per chain.